Protein AF-A0A7W0N2B1-F1 (afdb_monomer)

Mean predicted aligned error: 17.29 Å

Secondary structure (DSSP, 8-state):
-------------------SS----S-PPP------HHHHHHHHHHHHHHHHHHHTT-HHHHHHHHHHHHHHHHHHGGGS-HHHHHHHHHHHHHHHHH--PPPPP--------------------------

Radius of gyration: 28.84 Å; Cα contacts (8 Å, |Δi|>4): 65; chains: 1; bounding box: 53×106×59 Å

Foldseek 3Di:
DDDDDPDDDDDPPPPPPPDPDDDDDDDDPDDDFDQDPVLVVVLVVLVVQLVVCVVVVNLVSSLVSLVVSLVSLVVCLVRGDPVCSCVSNVVSVVSNVVRDDDDDPDPDDPDDDDDDDDDDDDDDDDDDDDD

pLDDT: mean 77.6, std 21.21, range [36.69, 98.56]

Structure (mmCIF, N/CA/C/O backbone):
data_AF-A0A7W0N2B1-F1
#
_entry.id   AF-A0A7W0N2B1-F1
#
loop_
_atom_site.group_PDB
_atom_site.id
_atom_site.type_symbol
_atom_site.label_atom_id
_atom_site.label_alt_id
_atom_site.label_comp_id
_atom_site.label_asym_id
_atom_site.label_entity_id
_atom_site.label_seq_id
_atom_site.pdbx_PDB_ins_code
_atom_site.Cartn_x
_atom_site.Cartn_y
_atom_site.Cartn_z
_atom_site.occupancy
_atom_site.B_iso_or_equiv
_atom_site.auth_seq_id
_atom_site.auth_comp_id
_atom_site.auth_asym_id
_atom_site.auth_atom_id
_atom_site.pdbx_PDB_model_num
ATOM 1 N N . MET A 1 1 ? 36.532 -61.803 -14.420 1.00 36.69 1 MET A N 1
ATOM 2 C CA . MET A 1 1 ? 37.061 -60.428 -14.469 1.00 36.69 1 MET A CA 1
ATOM 3 C C . MET A 1 1 ? 35.982 -59.450 -14.023 1.00 36.69 1 MET A C 1
ATOM 5 O O . MET A 1 1 ? 34.866 -59.534 -14.507 1.00 36.69 1 MET A O 1
ATOM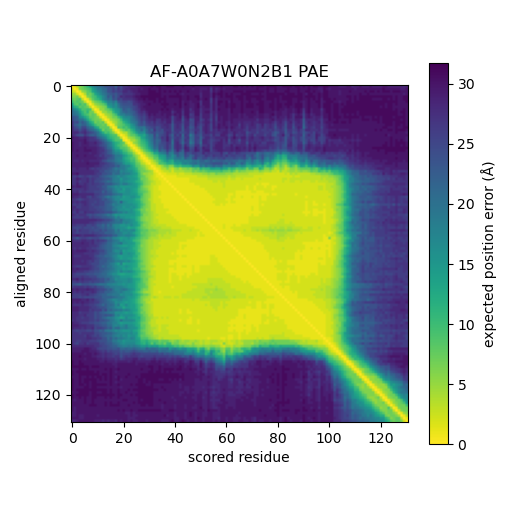 9 N N . SER A 1 2 ? 36.352 -58.624 -13.044 1.00 38.09 2 SER A N 1
ATOM 10 C CA . SER A 1 2 ? 35.823 -57.326 -12.595 1.00 38.09 2 SER A CA 1
ATOM 11 C C . SER A 1 2 ? 34.312 -57.059 -12.518 1.00 38.09 2 SER A C 1
ATOM 13 O O . SER A 1 2 ? 33.629 -56.796 -13.500 1.00 38.09 2 SER A O 1
ATOM 15 N N . ARG A 1 3 ? 33.860 -56.998 -11.259 1.00 55.44 3 ARG A N 1
ATOM 16 C CA . ARG A 1 3 ? 32.673 -56.293 -10.763 1.00 55.44 3 ARG A CA 1
ATOM 17 C C . ARG A 1 3 ? 32.887 -54.782 -10.914 1.00 55.44 3 ARG A C 1
ATOM 19 O O . ARG A 1 3 ? 33.868 -54.292 -10.369 1.00 55.44 3 ARG A O 1
ATOM 26 N N . ASN A 1 4 ? 31.945 -54.051 -11.510 1.00 47.00 4 ASN A N 1
ATOM 27 C CA . ASN A 1 4 ? 31.811 -52.612 -11.262 1.00 47.00 4 ASN A CA 1
ATOM 28 C C . ASN A 1 4 ? 30.462 -52.340 -10.595 1.00 47.00 4 ASN A C 1
ATOM 30 O O . ASN A 1 4 ? 29.409 -52.338 -11.225 1.00 47.00 4 ASN A O 1
ATOM 34 N N . VAL A 1 5 ? 30.527 -52.140 -9.280 1.00 58.41 5 VAL A N 1
ATOM 35 C CA . VAL A 1 5 ? 29.448 -51.609 -8.450 1.00 58.41 5 VAL A CA 1
ATOM 36 C C . VAL A 1 5 ? 29.489 -50.090 -8.611 1.00 58.41 5 VAL A C 1
ATOM 38 O O . VAL A 1 5 ? 30.288 -49.428 -7.951 1.00 58.41 5 VAL A O 1
ATOM 41 N N . ALA A 1 6 ? 28.661 -49.527 -9.491 1.00 51.94 6 ALA A N 1
ATOM 42 C CA . ALA A 1 6 ? 28.417 -48.087 -9.499 1.00 51.94 6 ALA A CA 1
ATOM 43 C C . ALA A 1 6 ? 27.388 -47.781 -8.406 1.00 51.94 6 ALA A C 1
ATOM 45 O O . ALA A 1 6 ? 26.178 -47.894 -8.583 1.00 51.94 6 ALA A O 1
ATOM 46 N N . ARG A 1 7 ? 27.929 -47.500 -7.221 1.00 56.94 7 ARG A N 1
ATOM 47 C CA . ARG A 1 7 ? 27.223 -46.906 -6.090 1.00 56.94 7 ARG A CA 1
ATOM 48 C C . ARG A 1 7 ? 26.759 -45.495 -6.471 1.00 56.94 7 ARG A C 1
ATOM 50 O O . ARG A 1 7 ? 27.424 -44.838 -7.264 1.00 56.94 7 ARG A O 1
ATOM 57 N N . THR A 1 8 ? 25.718 -45.032 -5.774 1.00 50.56 8 THR A N 1
ATOM 58 C CA . THR A 1 8 ? 25.322 -43.621 -5.559 1.00 50.56 8 THR A CA 1
ATOM 59 C C . THR A 1 8 ? 24.784 -42.854 -6.782 1.00 50.56 8 THR A C 1
ATOM 61 O O . THR A 1 8 ? 25.422 -42.806 -7.817 1.00 50.56 8 THR A O 1
ATOM 64 N N . GLY A 1 9 ? 23.626 -42.192 -6.740 1.00 50.78 9 GLY A N 1
ATOM 65 C CA . GLY A 1 9 ? 22.765 -41.875 -5.606 1.00 50.78 9 GLY A CA 1
ATOM 66 C C . GLY A 1 9 ? 21.360 -41.480 -6.060 1.00 50.78 9 GLY A C 1
ATOM 67 O O . GLY A 1 9 ? 21.171 -40.786 -7.055 1.00 50.78 9 GLY A O 1
ATOM 68 N N . LEU A 1 10 ? 20.379 -41.954 -5.298 1.00 55.19 10 LEU A N 1
ATOM 69 C CA . LEU A 1 10 ? 18.996 -41.509 -5.338 1.00 55.19 10 LEU A CA 1
ATOM 70 C C . LEU A 1 10 ? 18.922 -40.167 -4.600 1.00 55.19 10 LEU A C 1
ATOM 72 O O . LEU A 1 10 ? 18.938 -40.135 -3.373 1.00 55.19 10 LEU A O 1
ATOM 76 N N . VAL A 1 11 ? 18.879 -39.064 -5.343 1.00 57.50 11 VAL A N 1
ATOM 77 C CA . VAL A 1 11 ? 18.646 -37.724 -4.791 1.00 57.50 11 VAL A CA 1
ATOM 78 C C . VAL A 1 11 ? 17.263 -37.273 -5.253 1.00 57.50 11 VAL A C 1
ATOM 80 O O . VAL A 1 11 ? 17.104 -36.604 -6.268 1.00 57.50 11 VAL A O 1
ATOM 83 N N . ALA A 1 12 ? 16.239 -37.711 -4.519 1.00 56.47 12 ALA A N 1
ATOM 84 C CA . ALA A 1 12 ? 14.895 -37.160 -4.615 1.00 56.47 12 ALA A CA 1
ATOM 85 C C . ALA A 1 12 ? 14.853 -35.879 -3.769 1.00 56.47 12 ALA A C 1
ATOM 87 O O . ALA A 1 12 ? 14.654 -35.926 -2.557 1.00 56.47 12 ALA A O 1
ATOM 88 N N . VAL A 1 13 ? 15.094 -34.730 -4.400 1.00 56.25 13 VAL A N 1
ATOM 89 C CA . VAL A 1 13 ? 14.887 -33.420 -3.770 1.00 56.25 13 VAL A CA 1
ATOM 90 C C . VAL A 1 13 ? 13.396 -33.102 -3.856 1.00 56.25 13 VAL A C 1
ATOM 92 O O . VAL A 1 13 ? 12.909 -32.561 -4.844 1.00 56.25 13 VAL A O 1
ATOM 95 N N . ALA A 1 14 ? 12.656 -33.484 -2.817 1.00 58.56 14 ALA A N 1
ATOM 96 C CA . ALA A 1 14 ? 11.312 -32.983 -2.577 1.00 58.56 14 ALA A CA 1
ATOM 97 C C . ALA A 1 14 ? 11.421 -31.555 -2.017 1.00 58.56 14 ALA A C 1
ATOM 99 O O . ALA A 1 14 ? 11.527 -31.350 -0.810 1.00 58.56 14 ALA A O 1
ATOM 100 N N . LEU A 1 15 ? 11.440 -30.559 -2.905 1.00 53.75 15 LEU A N 1
ATOM 101 C CA . LEU A 1 15 ? 11.269 -29.151 -2.542 1.00 53.75 15 LEU A CA 1
ATOM 102 C C . LEU A 1 15 ? 9.800 -28.913 -2.169 1.00 53.75 15 LEU A C 1
ATOM 104 O O . LEU A 1 15 ? 9.003 -28.446 -2.979 1.00 53.75 15 LEU A O 1
ATOM 108 N N . ALA A 1 16 ? 9.435 -29.246 -0.933 1.00 57.19 16 ALA A N 1
ATOM 109 C CA . ALA A 1 16 ? 8.218 -28.735 -0.319 1.00 57.19 16 ALA A CA 1
ATOM 110 C C . ALA A 1 16 ? 8.458 -27.271 0.081 1.00 57.19 16 ALA A C 1
ATOM 112 O O . ALA A 1 16 ? 8.840 -26.967 1.208 1.00 57.19 16 ALA A O 1
ATOM 113 N N . LEU A 1 17 ? 8.247 -26.348 -0.859 1.00 52.94 17 LEU A N 1
ATOM 114 C CA . LEU A 1 17 ? 8.034 -24.932 -0.553 1.00 52.94 17 LEU A CA 1
ATOM 115 C C . LEU A 1 17 ? 6.620 -24.766 0.032 1.00 52.94 17 LEU A C 1
ATOM 117 O O . LEU A 1 17 ? 5.736 -24.187 -0.591 1.00 52.94 17 LEU A O 1
ATOM 121 N N . THR A 1 18 ? 6.381 -25.315 1.224 1.00 61.31 18 THR A N 1
ATOM 122 C CA . THR A 1 18 ? 5.198 -25.005 2.036 1.00 61.31 18 THR A CA 1
ATOM 123 C C . THR A 1 18 ? 5.604 -23.945 3.046 1.00 61.31 18 THR A C 1
ATOM 125 O O . THR A 1 18 ? 6.202 -24.247 4.077 1.00 61.31 18 THR A O 1
ATOM 128 N N . GLY A 1 19 ? 5.341 -22.686 2.709 1.00 52.62 19 GLY A N 1
ATOM 129 C CA . GLY A 1 19 ? 5.726 -21.552 3.543 1.00 52.62 19 GLY A CA 1
ATOM 130 C C . GLY A 1 19 ? 5.017 -20.253 3.182 1.00 52.62 19 GLY A C 1
ATOM 131 O O . GLY A 1 19 ? 5.626 -19.194 3.236 1.00 52.62 19 GLY A O 1
ATOM 132 N N . CYS A 1 20 ? 3.746 -20.326 2.787 1.00 63.44 20 CYS A N 1
ATOM 133 C CA . CYS A 1 20 ? 2.819 -19.200 2.813 1.00 63.44 20 CYS A CA 1
ATOM 134 C C . CYS A 1 20 ? 1.433 -19.766 3.154 1.00 63.44 20 CYS A C 1
ATOM 136 O O . CYS A 1 20 ? 0.947 -20.643 2.445 1.00 63.44 20 CYS A O 1
ATOM 138 N N . GLY A 1 21 ? 0.834 -19.304 4.253 1.00 60.28 21 GLY A N 1
ATOM 139 C CA . GLY A 1 21 ? -0.492 -19.731 4.717 1.00 60.28 21 GLY A CA 1
ATOM 140 C C . GLY A 1 21 ? -0.426 -20.685 5.910 1.00 60.28 21 GLY A C 1
ATOM 141 O O . GLY A 1 21 ? -0.015 -21.830 5.773 1.00 60.28 21 GLY A O 1
ATOM 142 N N . GLY A 1 22 ? -0.784 -20.170 7.089 1.00 62.72 22 GLY A N 1
ATOM 143 C CA . GLY A 1 22 ? -0.562 -20.791 8.392 1.00 62.72 22 GLY A CA 1
ATOM 144 C C . GLY A 1 22 ? -1.200 -22.165 8.602 1.00 62.72 22 GLY A C 1
ATOM 145 O O . GLY A 1 22 ? -2.204 -22.532 7.997 1.00 62.72 22 GLY A O 1
ATOM 146 N N . SER A 1 23 ? -0.605 -22.925 9.514 1.00 65.00 23 SER A N 1
ATOM 147 C CA . SER A 1 23 ? -1.169 -24.174 10.019 1.00 65.00 23 SER A CA 1
ATOM 148 C C . SER A 1 23 ? -0.786 -24.331 11.485 1.00 65.00 23 SER A C 1
ATOM 150 O O . SER A 1 23 ? 0.380 -24.578 11.780 1.00 65.00 23 SER A O 1
ATOM 152 N N . THR A 1 24 ? -1.754 -24.136 12.384 1.00 54.06 24 THR A N 1
ATOM 153 C CA . THR A 1 24 ? -1.936 -24.823 13.680 1.00 54.06 24 THR A CA 1
ATOM 154 C C . THR A 1 24 ? -3.285 -24.353 14.240 1.00 54.06 24 THR A C 1
ATOM 156 O O . THR A 1 24 ? -3.434 -23.187 14.599 1.00 54.06 24 THR A O 1
ATOM 159 N N . GLU A 1 25 ? -4.280 -25.240 14.267 1.00 71.06 25 GLU A N 1
ATOM 160 C CA . G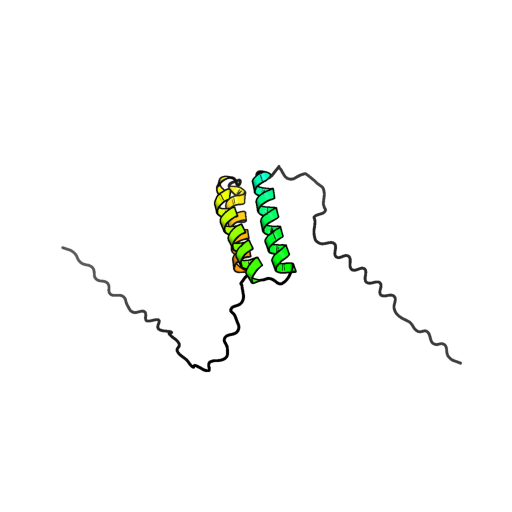LU A 1 25 ? -5.492 -25.077 15.076 1.00 71.06 25 GLU A CA 1
ATOM 161 C C . GLU A 1 25 ? -5.131 -25.184 16.566 1.00 71.06 25 GLU A C 1
ATOM 163 O O . GLU A 1 25 ? -4.589 -26.209 16.965 1.00 71.06 25 GLU A O 1
ATOM 168 N N . ASP A 1 26 ? -5.427 -24.155 17.371 1.00 56.38 26 ASP A N 1
ATOM 169 C CA . ASP A 1 26 ? -6.142 -24.281 18.656 1.00 56.38 26 ASP A CA 1
ATOM 170 C C . ASP A 1 26 ? -6.518 -22.875 19.174 1.00 56.38 26 ASP A C 1
ATOM 172 O O . ASP A 1 26 ? -5.663 -22.000 19.294 1.00 56.38 26 ASP A O 1
ATOM 176 N N . ALA A 1 27 ? -7.812 -22.662 19.435 1.00 60.34 27 ALA A N 1
ATOM 177 C CA . ALA A 1 27 ? -8.483 -21.383 19.711 1.00 60.34 27 ALA A CA 1
ATOM 178 C C . ALA A 1 27 ? -8.422 -20.339 18.574 1.00 60.34 27 ALA A C 1
ATOM 180 O O . ALA A 1 27 ? -7.388 -19.740 18.284 1.00 60.34 27 ALA A O 1
ATOM 181 N N . ALA A 1 28 ? -9.583 -20.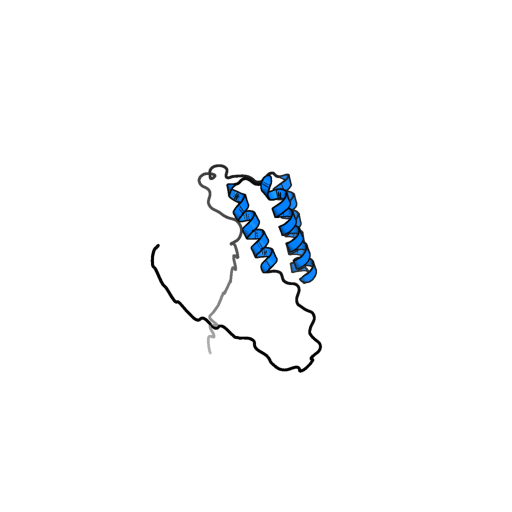045 17.968 1.00 63.94 28 ALA A N 1
ATOM 182 C CA . ALA A 1 28 ? -9.723 -18.836 17.164 1.00 63.94 28 ALA A CA 1
ATOM 183 C C . ALA A 1 28 ? -9.339 -17.640 18.056 1.00 63.94 28 ALA A C 1
ATOM 185 O O . ALA A 1 28 ? -9.972 -17.466 19.106 1.00 63.94 28 ALA A O 1
ATOM 186 N N . PRO A 1 29 ? -8.311 -16.843 17.699 1.00 60.91 29 PRO A N 1
ATOM 187 C CA . PRO A 1 29 ? -8.009 -15.633 18.443 1.00 60.91 29 PRO A CA 1
ATOM 188 C C . PRO A 1 29 ? -9.287 -14.788 18.533 1.00 60.91 29 PRO A C 1
ATOM 190 O O . PRO A 1 29 ? -10.105 -14.825 17.603 1.00 60.91 29 PRO A O 1
ATOM 193 N N . PRO A 1 30 ? -9.504 -14.063 19.649 1.00 65.88 30 PRO A N 1
ATOM 194 C CA . PRO A 1 30 ? -10.670 -13.198 19.783 1.00 65.88 30 PRO A CA 1
ATOM 195 C C . PRO A 1 30 ? -10.778 -12.331 18.524 1.00 65.88 30 PRO A C 1
ATOM 197 O O . PRO A 1 30 ? -9.734 -11.888 18.033 1.00 65.88 30 PRO A O 1
ATOM 200 N N . PRO A 1 31 ? -11.987 -12.138 17.958 1.00 73.19 31 PRO A N 1
ATOM 201 C CA . PRO A 1 31 ? -12.138 -11.481 16.669 1.00 73.19 31 PRO A CA 1
ATOM 202 C C . PRO A 1 31 ? -11.456 -10.119 16.736 1.00 73.19 31 PRO A C 1
ATOM 204 O O . PRO A 1 31 ? -11.892 -9.223 17.460 1.00 73.19 31 PRO A O 1
ATOM 207 N N . GLY A 1 32 ? -10.331 -10.009 16.029 1.00 75.62 32 GLY A N 1
ATOM 208 C CA . GLY A 1 32 ? -9.567 -8.779 15.960 1.00 75.62 32 GLY A CA 1
ATOM 209 C C . GLY A 1 32 ? -10.379 -7.673 15.284 1.00 75.62 32 GLY A C 1
ATOM 210 O O . GLY A 1 32 ? -11.437 -7.933 14.698 1.00 75.62 32 GLY A O 1
ATOM 211 N N . PRO A 1 33 ? -9.895 -6.424 15.335 1.00 83.38 33 PRO A N 1
ATOM 212 C CA . PRO A 1 33 ? -10.490 -5.344 14.562 1.00 83.38 33 PRO A CA 1
ATOM 213 C C . PRO A 1 33 ? -10.561 -5.745 13.081 1.00 83.38 33 PRO A C 1
ATOM 215 O O . PRO A 1 33 ? -9.561 -6.122 12.478 1.00 83.38 33 PRO A O 1
ATOM 218 N N . LEU A 1 34 ? -11.760 -5.681 12.499 1.00 89.69 34 LEU A N 1
ATOM 219 C CA . LEU A 1 34 ? -12.014 -6.054 11.108 1.00 89.69 34 LEU A CA 1
ATOM 220 C C . LEU A 1 34 ? -12.192 -4.804 10.252 1.00 89.69 34 LEU A C 1
ATOM 222 O O . LEU A 1 34 ? -12.938 -3.888 10.605 1.00 89.69 34 LEU A O 1
ATOM 2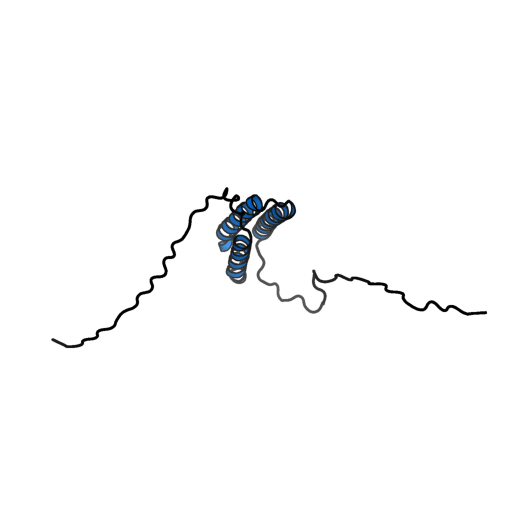26 N N . LEU A 1 35 ? -11.549 -4.792 9.087 1.00 91.44 35 LEU A N 1
ATOM 227 C CA . LEU A 1 35 ? -11.799 -3.774 8.073 1.00 91.44 35 LEU A CA 1
ATOM 228 C C . LEU A 1 35 ? -13.231 -3.909 7.528 1.00 91.44 35 LEU A C 1
ATOM 230 O O . LEU A 1 35 ? -13.683 -5.029 7.259 1.00 91.44 35 LEU A O 1
ATOM 234 N N . PRO A 1 36 ? -13.943 -2.796 7.273 1.00 94.12 36 PRO A N 1
ATOM 235 C CA . PRO A 1 36 ? -15.190 -2.851 6.524 1.00 94.12 36 PRO A CA 1
ATOM 236 C C . PRO A 1 36 ? -14.963 -3.526 5.167 1.00 94.12 36 PRO A C 1
ATOM 238 O O . PRO A 1 36 ? -14.046 -3.149 4.436 1.00 94.12 36 PRO A O 1
ATOM 241 N N . ARG A 1 37 ? -15.816 -4.489 4.787 1.00 95.00 37 ARG A N 1
ATOM 242 C CA . ARG A 1 37 ? -15.625 -5.288 3.557 1.00 95.00 37 ARG A CA 1
ATOM 243 C C . ARG A 1 37 ? -15.386 -4.454 2.303 1.00 95.00 37 ARG A C 1
ATOM 245 O O . ARG A 1 37 ? -14.545 -4.817 1.486 1.00 95.00 37 ARG A O 1
ATOM 252 N N . ALA A 1 38 ? -16.119 -3.354 2.150 1.00 95.44 38 ALA A N 1
ATOM 253 C CA . ALA A 1 38 ? -15.971 -2.469 1.000 1.00 95.44 38 ALA A CA 1
ATOM 254 C C . ALA A 1 38 ? -14.584 -1.803 0.958 1.00 95.44 38 ALA A C 1
ATOM 256 O O . ALA A 1 38 ? -13.993 -1.703 -0.111 1.00 95.44 38 ALA A O 1
ATOM 257 N N . VAL A 1 39 ? -14.053 -1.396 2.118 1.00 96.44 39 VAL A N 1
ATOM 258 C CA . VAL A 1 39 ? -12.702 -0.826 2.238 1.00 96.44 39 VAL A CA 1
ATOM 259 C C . VAL A 1 39 ? -11.657 -1.895 1.934 1.00 96.44 39 VAL A C 1
ATOM 261 O O . VAL A 1 39 ? -10.783 -1.664 1.108 1.00 96.44 39 VAL A O 1
ATOM 264 N N . ALA A 1 40 ? -11.788 -3.081 2.533 1.00 96.06 40 ALA A N 1
ATOM 265 C CA . ALA A 1 40 ? -10.864 -4.189 2.299 1.00 96.06 40 ALA A CA 1
ATOM 266 C C . ALA A 1 40 ? -10.804 -4.590 0.816 1.00 96.06 40 ALA A C 1
ATOM 268 O O . ALA A 1 40 ? -9.720 -4.731 0.261 1.00 96.06 40 ALA A O 1
ATOM 269 N N . SER A 1 41 ? -11.961 -4.716 0.161 1.00 97.69 41 SER A N 1
ATOM 270 C CA . SER A 1 41 ? -12.039 -5.124 -1.250 1.00 97.69 41 SER A CA 1
ATOM 271 C C . SER A 1 41 ? -11.439 -4.077 -2.191 1.00 97.69 41 SER A C 1
ATOM 273 O O . SER A 1 41 ? -10.748 -4.426 -3.142 1.00 97.69 41 SER A O 1
ATOM 275 N N . ASP A 1 42 ? -11.682 -2.790 -1.932 1.00 97.69 42 ASP A N 1
ATOM 276 C CA . ASP A 1 42 ? -11.133 -1.702 -2.749 1.00 97.69 42 ASP A CA 1
ATOM 277 C C . ASP A 1 42 ? -9.615 -1.548 -2.578 1.00 97.69 42 ASP A C 1
ATOM 279 O O . ASP A 1 42 ? -8.916 -1.346 -3.570 1.00 97.69 42 ASP A O 1
ATOM 283 N N . LEU A 1 43 ? -9.095 -1.681 -1.353 1.00 97.75 43 LEU A N 1
ATOM 284 C CA . LEU A 1 43 ? -7.650 -1.667 -1.112 1.00 97.75 43 LEU A CA 1
ATOM 285 C C . LEU A 1 43 ? -6.969 -2.894 -1.731 1.00 97.75 43 LEU A C 1
ATOM 287 O O . LEU A 1 43 ? -5.945 -2.736 -2.387 1.00 97.75 43 LEU A O 1
ATOM 291 N N . ALA A 1 44 ? -7.562 -4.085 -1.600 1.00 97.88 44 ALA A N 1
ATOM 292 C CA . ALA A 1 44 ? -7.048 -5.305 -2.224 1.00 97.88 44 ALA A CA 1
ATOM 293 C C . ALA A 1 44 ? -6.958 -5.165 -3.750 1.00 97.88 44 ALA A C 1
ATOM 295 O O . ALA A 1 44 ? -5.881 -5.332 -4.311 1.00 97.88 44 ALA A O 1
ATOM 296 N N . ALA A 1 45 ? -8.037 -4.726 -4.407 1.00 98.38 45 ALA A N 1
ATOM 297 C CA . ALA A 1 45 ? -8.054 -4.549 -5.860 1.00 98.38 45 ALA A CA 1
ATOM 298 C C . ALA A 1 45 ? -7.010 -3.533 -6.366 1.00 98.38 45 ALA A C 1
ATOM 300 O O . ALA A 1 45 ? -6.540 -3.624 -7.498 1.00 98.38 45 ALA A O 1
ATOM 301 N N . ARG A 1 46 ? -6.654 -2.533 -5.552 1.00 98.31 46 ARG A N 1
ATOM 302 C CA . ARG A 1 46 ? -5.595 -1.562 -5.875 1.00 98.31 46 ARG A CA 1
ATOM 303 C C . ARG A 1 46 ? -4.207 -2.161 -5.697 1.00 98.31 46 ARG A C 1
ATOM 305 O O . ARG A 1 46 ? -3.359 -1.969 -6.561 1.00 98.31 46 ARG A O 1
ATOM 312 N N . SER A 1 47 ? -3.993 -2.916 -4.625 1.00 98.12 47 SER A N 1
ATOM 313 C CA . SER A 1 47 ? -2.759 -3.680 -4.432 1.00 98.12 47 SER A CA 1
ATOM 314 C C . SER A 1 47 ? -2.537 -4.692 -5.559 1.00 98.12 47 SER A C 1
ATOM 316 O O . SER A 1 47 ? -1.417 -4.807 -6.053 1.00 98.12 47 SER A O 1
ATOM 318 N N . ASP A 1 48 ? -3.598 -5.356 -6.026 1.00 98.56 48 ASP A N 1
ATOM 319 C CA . ASP A 1 48 ? -3.538 -6.277 -7.165 1.00 98.56 48 ASP A CA 1
ATOM 320 C C . ASP A 1 48 ? -3.103 -5.553 -8.444 1.00 98.56 48 ASP A C 1
ATOM 322 O O . ASP A 1 48 ? -2.210 -6.029 -9.139 1.00 98.56 48 ASP A O 1
ATOM 326 N N . ARG A 1 49 ? -3.629 -4.348 -8.716 1.00 98.44 49 ARG A N 1
ATO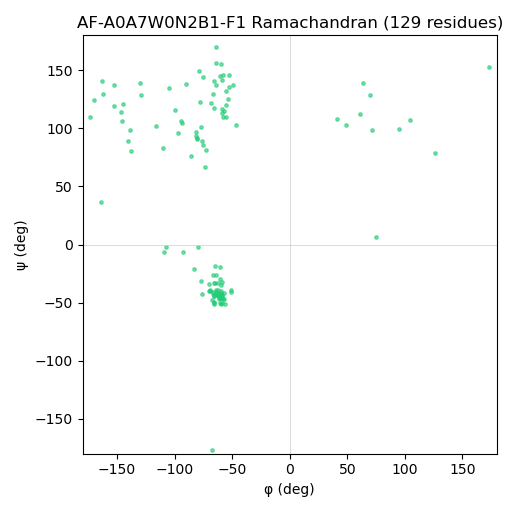M 327 C CA . ARG A 1 49 ? -3.161 -3.529 -9.849 1.00 98.44 49 ARG A CA 1
ATOM 328 C C . ARG A 1 49 ? -1.674 -3.199 -9.756 1.00 98.44 49 ARG A C 1
ATOM 330 O O . ARG A 1 49 ? -0.964 -3.336 -10.749 1.00 98.44 49 ARG A O 1
ATOM 337 N N . VAL A 1 50 ? -1.179 -2.805 -8.580 1.00 98.31 50 VAL A N 1
ATOM 338 C CA . VAL A 1 50 ? 0.261 -2.569 -8.369 1.00 98.31 50 VAL A CA 1
ATOM 339 C C . VAL A 1 50 ? 1.062 -3.835 -8.684 1.00 98.31 50 VAL A C 1
ATOM 341 O O . VAL A 1 50 ? 2.050 -3.775 -9.421 1.00 98.31 50 VAL A O 1
ATOM 344 N N . ALA A 1 51 ? 0.619 -4.989 -8.178 1.00 98.12 51 ALA A N 1
ATOM 345 C CA . ALA A 1 51 ? 1.265 -6.274 -8.421 1.00 98.12 51 ALA A CA 1
ATOM 346 C C . ALA A 1 51 ? 1.264 -6.655 -9.911 1.00 98.12 51 ALA A C 1
ATOM 348 O O . ALA A 1 51 ? 2.297 -7.077 -10.428 1.00 98.12 51 ALA A O 1
ATOM 349 N N . GLU A 1 52 ? 0.155 -6.446 -10.621 1.00 98.56 52 GLU A N 1
ATOM 350 C CA . GLU A 1 52 ? 0.043 -6.678 -12.064 1.00 98.56 52 GLU A CA 1
ATOM 351 C C . GLU A 1 52 ? 1.034 -5.817 -12.859 1.00 98.56 52 GLU A C 1
ATOM 353 O O . GLU A 1 52 ? 1.731 -6.338 -13.732 1.00 98.56 52 GLU A O 1
ATOM 358 N N . ARG A 1 53 ? 1.164 -4.520 -12.535 1.00 98.12 53 ARG A N 1
ATOM 359 C CA . ARG A 1 53 ? 2.139 -3.629 -13.195 1.00 98.12 53 ARG A CA 1
ATOM 360 C C . ARG A 1 53 ? 3.582 -4.050 -12.934 1.00 98.12 53 ARG A C 1
ATOM 362 O O . ARG A 1 53 ? 4.410 -4.028 -13.845 1.00 98.12 53 ARG A O 1
ATOM 369 N N . LEU A 1 54 ? 3.892 -4.456 -11.702 1.00 97.44 54 LEU A N 1
ATOM 370 C CA . LEU A 1 54 ? 5.215 -4.977 -11.359 1.00 97.44 54 LEU A CA 1
ATOM 371 C C . LEU A 1 54 ? 5.509 -6.283 -12.106 1.00 97.44 54 LEU A C 1
ATOM 373 O O . LEU A 1 54 ? 6.604 -6.439 -12.646 1.00 97.44 54 LEU A O 1
ATOM 377 N N . ALA A 1 55 ? 4.533 -7.190 -12.186 1.00 97.50 55 ALA A N 1
ATOM 378 C CA . ALA A 1 55 ? 4.656 -8.460 -12.897 1.00 97.50 55 ALA A CA 1
ATOM 379 C C . ALA A 1 55 ? 4.835 -8.270 -14.411 1.00 97.50 55 ALA A C 1
ATOM 381 O O . ALA A 1 55 ? 5.566 -9.033 -15.041 1.00 97.50 55 ALA A O 1
ATOM 382 N N . SER A 1 56 ? 4.232 -7.230 -14.996 1.00 97.19 56 SER A N 1
ATOM 383 C CA . SER A 1 56 ? 4.427 -6.874 -16.405 1.00 97.19 56 SER A CA 1
ATOM 384 C C . SER A 1 56 ? 5.727 -6.105 -16.678 1.00 97.19 56 SER A C 1
ATOM 386 O O . SER A 1 56 ? 5.998 -5.767 -17.828 1.00 97.19 56 SER A O 1
ATOM 388 N N . GLY A 1 57 ? 6.521 -5.792 -15.647 1.00 96.12 57 GLY A N 1
ATOM 389 C CA . GLY A 1 57 ? 7.753 -5.007 -15.763 1.00 96.12 57 GLY A CA 1
ATOM 390 C C . GLY A 1 57 ? 7.537 -3.503 -15.968 1.00 96.12 57 GLY A C 1
ATOM 391 O O . GLY A 1 57 ? 8.508 -2.769 -16.159 1.00 96.12 57 GLY A O 1
ATOM 392 N N . ASP A 1 58 ? 6.295 -3.018 -15.892 1.00 96.44 58 ASP A N 1
ATOM 393 C CA . ASP A 1 58 ? 5.965 -1.601 -16.049 1.00 96.44 58 ASP A CA 1
ATOM 394 C C . ASP A 1 58 ? 6.115 -0.875 -14.707 1.00 96.44 58 ASP A C 1
ATOM 396 O O . ASP A 1 58 ? 5.149 -0.568 -14.005 1.00 96.44 58 ASP A O 1
ATOM 400 N N . ARG A 1 59 ? 7.373 -0.621 -14.326 1.00 95.94 59 ARG A N 1
ATOM 401 C CA . ARG A 1 59 ? 7.709 0.033 -13.052 1.00 95.94 59 ARG A CA 1
ATOM 402 C C . ARG A 1 59 ? 7.098 1.423 -12.912 1.00 95.94 59 ARG A C 1
ATOM 404 O O . ARG A 1 59 ? 6.717 1.790 -11.811 1.00 95.94 59 ARG A O 1
ATOM 411 N N . CYS A 1 60 ? 6.986 2.181 -13.998 1.00 96.81 60 CYS A N 1
ATOM 412 C CA . CYS A 1 60 ? 6.444 3.536 -13.941 1.00 96.81 60 CYS A CA 1
ATOM 413 C C . CYS A 1 60 ? 4.917 3.546 -13.834 1.00 96.81 60 CYS A C 1
ATOM 415 O O . CYS A 1 60 ? 4.357 4.445 -13.214 1.00 96.81 60 CYS A O 1
ATOM 417 N N . ALA A 1 61 ? 4.215 2.563 -14.404 1.00 97.25 61 ALA A N 1
ATOM 418 C CA . ALA A 1 61 ? 2.804 2.372 -14.087 1.00 97.25 61 ALA A CA 1
ATOM 419 C C . ALA A 1 61 ? 2.606 1.865 -12.656 1.00 97.25 61 ALA A C 1
ATOM 421 O O . ALA A 1 61 ? 1.691 2.333 -11.989 1.00 97.25 61 ALA A O 1
ATOM 422 N N . ALA A 1 62 ? 3.460 0.957 -12.174 1.00 98.00 62 ALA A N 1
ATOM 423 C CA . ALA A 1 62 ? 3.394 0.467 -10.798 1.00 98.00 62 ALA A CA 1
ATOM 424 C C . ALA A 1 62 ? 3.567 1.594 -9.771 1.00 98.00 62 ALA A C 1
ATOM 426 O O . ALA A 1 62 ? 2.833 1.635 -8.792 1.00 98.00 62 ALA A O 1
ATOM 427 N N . ASP A 1 63 ? 4.503 2.509 -10.023 1.00 98.00 63 ASP A N 1
ATOM 428 C CA . ASP A 1 63 ? 4.770 3.704 -9.216 1.00 98.00 63 ASP A CA 1
ATOM 429 C C . ASP A 1 63 ? 3.511 4.577 -9.070 1.00 98.00 63 ASP A C 1
ATOM 431 O O . ASP A 1 63 ? 3.045 4.821 -7.958 1.00 98.00 63 ASP A O 1
ATOM 435 N N . ARG A 1 64 ? 2.855 4.910 -10.192 1.00 97.75 64 ARG A N 1
ATOM 436 C CA . ARG A 1 64 ? 1.588 5.664 -10.181 1.00 97.75 64 ARG A CA 1
ATOM 437 C C . ARG A 1 64 ? 0.463 4.935 -9.446 1.00 97.75 64 ARG A C 1
ATOM 439 O O . ARG A 1 64 ? -0.258 5.550 -8.670 1.00 97.75 64 ARG A O 1
ATOM 446 N N . GLU A 1 65 ? 0.297 3.634 -9.682 1.00 98.50 65 GLU A N 1
ATOM 447 C CA . GLU A 1 65 ? -0.746 2.839 -9.013 1.00 98.50 65 GLU A CA 1
ATOM 448 C C . GLU A 1 65 ? -0.481 2.727 -7.499 1.00 98.50 65 GLU A C 1
ATOM 450 O O . GLU A 1 65 ? -1.424 2.709 -6.705 1.00 98.50 65 GLU A O 1
ATOM 455 N N . ALA A 1 66 ? 0.788 2.695 -7.076 1.00 98.12 66 ALA A N 1
ATOM 456 C CA . ALA A 1 66 ? 1.170 2.692 -5.666 1.00 98.12 66 ALA A CA 1
ATOM 457 C C . ALA A 1 66 ? 0.869 4.041 -4.996 1.00 98.12 66 ALA A C 1
ATOM 459 O O . ALA A 1 66 ? 0.338 4.074 -3.882 1.00 98.12 66 ALA A O 1
ATOM 460 N N . ASP A 1 67 ? 1.114 5.150 -5.695 1.00 98.06 67 ASP A N 1
ATOM 461 C CA . ASP A 1 67 ? 0.694 6.479 -5.253 1.00 98.06 67 ASP A CA 1
ATOM 462 C C . ASP A 1 67 ? -0.829 6.590 -5.132 1.00 98.06 67 ASP A C 1
ATOM 464 O O . ASP A 1 67 ? -1.339 7.070 -4.115 1.00 98.06 67 ASP A O 1
ATOM 468 N N . GLU A 1 68 ? -1.578 6.079 -6.110 1.00 98.12 68 GLU A N 1
ATOM 469 C CA . GLU A 1 68 ? -3.040 6.036 -6.045 1.00 98.12 68 GLU A CA 1
ATOM 470 C C . GLU A 1 68 ? -3.551 5.180 -4.879 1.00 98.12 68 GLU A C 1
ATOM 472 O O . GLU A 1 68 ? -4.535 5.545 -4.222 1.00 98.12 68 GLU A O 1
ATOM 477 N N . LEU A 1 69 ? -2.903 4.044 -4.599 1.00 98.44 69 LEU A N 1
ATOM 478 C CA . LEU A 1 69 ? -3.196 3.210 -3.434 1.00 98.44 69 LEU A CA 1
ATOM 479 C C . LEU A 1 69 ? -2.965 3.991 -2.135 1.00 98.44 69 LEU A C 1
ATOM 481 O O . LEU A 1 69 ? -3.843 3.989 -1.269 1.00 98.44 69 LEU A O 1
ATOM 485 N N . ARG A 1 70 ? -1.843 4.711 -2.015 1.00 98.44 70 ARG A N 1
ATOM 486 C CA . ARG A 1 70 ? -1.539 5.567 -0.860 1.00 98.44 70 ARG A CA 1
ATOM 487 C C . ARG A 1 70 ? -2.585 6.667 -0.682 1.00 98.44 70 ARG A C 1
ATOM 489 O O . ARG A 1 70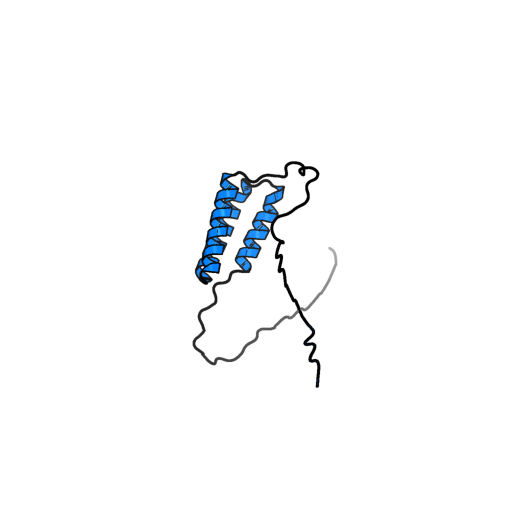 ? -3.150 6.803 0.403 1.00 98.44 70 ARG A O 1
ATOM 496 N N . THR A 1 71 ? -2.911 7.412 -1.740 1.00 98.25 71 THR A N 1
ATOM 497 C CA . THR A 1 71 ? -3.962 8.443 -1.701 1.00 98.25 71 THR A CA 1
ATOM 498 C C . THR A 1 71 ? -5.301 7.850 -1.276 1.00 98.25 71 THR A C 1
ATOM 500 O O . THR A 1 71 ? -6.014 8.436 -0.457 1.00 98.25 71 THR A O 1
ATOM 503 N N . ARG A 1 72 ? -5.648 6.665 -1.787 1.00 98.19 72 ARG A N 1
ATOM 504 C CA . ARG A 1 72 ? -6.889 6.000 -1.403 1.00 98.19 72 ARG A CA 1
ATOM 505 C C . ARG A 1 72 ? -6.887 5.583 0.062 1.00 98.19 72 ARG A C 1
ATOM 507 O O . ARG A 1 72 ? -7.901 5.795 0.722 1.00 98.19 72 ARG A O 1
ATOM 514 N N . ALA A 1 73 ? -5.794 5.012 0.559 1.00 98.00 73 ALA A N 1
ATOM 515 C CA . ALA A 1 73 ? -5.659 4.611 1.954 1.00 98.00 73 ALA A CA 1
ATOM 516 C C . ALA A 1 73 ? -5.877 5.805 2.892 1.00 98.00 73 ALA A C 1
ATOM 518 O O . ALA A 1 73 ? -6.706 5.717 3.795 1.00 98.00 73 ALA A O 1
ATOM 519 N N . VAL A 1 74 ? -5.252 6.952 2.602 1.00 98.25 74 VAL A N 1
ATOM 520 C CA . VAL A 1 74 ? -5.481 8.210 3.334 1.00 98.25 74 VAL A CA 1
ATOM 521 C C . VAL A 1 74 ? -6.953 8.632 3.274 1.00 98.25 74 VAL A C 1
ATOM 523 O O . VAL A 1 74 ? -7.538 8.982 4.295 1.00 98.25 74 VAL A O 1
ATOM 526 N N . ALA A 1 75 ? -7.596 8.542 2.108 1.00 98.00 75 ALA A N 1
ATOM 527 C CA . ALA A 1 75 ? -8.998 8.936 1.950 1.00 98.00 75 ALA A CA 1
ATOM 528 C C . ALA A 1 75 ? -9.991 8.048 2.727 1.00 98.00 75 ALA A C 1
ATOM 530 O O . ALA A 1 75 ? -11.092 8.496 3.057 1.00 98.00 75 ALA A O 1
ATOM 531 N N . VAL A 1 76 ? -9.643 6.785 2.998 1.00 97.25 76 VAL A N 1
ATOM 532 C CA . VAL A 1 76 ? -10.524 5.827 3.692 1.00 97.25 76 VAL A CA 1
ATOM 533 C C . VAL A 1 76 ? -10.093 5.519 5.123 1.00 97.25 76 VAL A C 1
ATOM 535 O O . VAL A 1 76 ? -10.818 4.794 5.801 1.00 97.25 76 VAL A O 1
ATOM 538 N N . VAL A 1 77 ? -8.976 6.073 5.611 1.00 96.94 77 VAL A N 1
ATOM 539 C CA . VAL A 1 77 ? -8.403 5.737 6.928 1.00 96.94 77 VAL A CA 1
ATOM 540 C C . VAL A 1 77 ? -9.367 6.003 8.085 1.00 96.94 77 VAL A C 1
ATOM 542 O O . VAL A 1 77 ? -9.425 5.233 9.036 1.00 96.94 77 VAL A O 1
ATOM 545 N N . SER A 1 78 ? -10.232 7.013 7.972 1.00 96.56 78 SER A N 1
ATOM 546 C CA . SER A 1 78 ? -11.271 7.296 8.973 1.00 96.56 78 SER A CA 1
ATOM 547 C C . SER A 1 78 ? -12.329 6.192 9.100 1.00 96.56 78 SER A C 1
ATOM 549 O O . SER A 1 78 ? -13.039 6.127 10.100 1.00 96.56 78 SER A O 1
ATOM 551 N N . LYS A 1 79 ? -12.441 5.310 8.099 1.00 96.12 79 LYS A N 1
ATOM 552 C CA . LYS A 1 79 ? -13.333 4.138 8.088 1.00 96.12 79 LYS A CA 1
ATOM 553 C C . LYS A 1 79 ? -12.639 2.872 8.600 1.00 96.12 79 LYS A C 1
ATOM 555 O O . LYS A 1 79 ? -13.281 1.830 8.707 1.00 96.12 79 LYS A O 1
ATOM 560 N N . VAL A 1 80 ? -11.338 2.937 8.861 1.00 95.38 80 VAL A N 1
ATOM 561 C CA . VAL A 1 80 ? -10.516 1.821 9.332 1.00 95.38 80 VAL A CA 1
ATOM 562 C C . VAL A 1 80 ? -10.538 1.812 10.864 1.00 95.38 80 VAL A C 1
ATOM 564 O O . VAL A 1 80 ? -10.456 2.884 11.470 1.00 95.38 80 VAL A O 1
ATOM 567 N N . PRO A 1 81 ? -10.653 0.640 11.522 1.00 95.12 81 PRO A N 1
ATOM 568 C CA . PRO A 1 81 ? -10.539 0.560 12.974 1.00 95.12 81 PRO A CA 1
ATOM 569 C C . PRO A 1 81 ? -9.238 1.219 13.461 1.00 95.12 81 PRO A C 1
ATOM 571 O O . PRO A 1 81 ? -8.198 0.939 12.868 1.00 95.12 81 PRO A O 1
ATOM 574 N N . PRO A 1 82 ? -9.251 2.034 14.534 1.00 95.56 82 PRO A N 1
ATOM 575 C CA . PRO A 1 82 ? -8.073 2.786 14.987 1.00 95.56 82 PRO A CA 1
ATOM 576 C C . PRO A 1 82 ? -6.812 1.935 15.150 1.00 95.56 82 PRO A C 1
ATOM 578 O O . PRO A 1 82 ? -5.733 2.342 14.738 1.00 95.56 82 PRO A O 1
ATOM 581 N N . ALA A 1 83 ? -6.974 0.711 15.657 1.00 94.75 83 ALA A N 1
ATOM 582 C CA . ALA A 1 83 ? -5.891 -0.252 15.839 1.00 94.75 83 ALA A CA 1
ATOM 583 C C . ALA A 1 83 ? -5.165 -0.658 14.538 1.00 94.75 83 ALA A C 1
ATOM 585 O O . ALA A 1 83 ? -4.056 -1.168 14.613 1.00 94.75 83 ALA A O 1
ATOM 586 N N . LEU A 1 84 ? -5.773 -0.447 13.365 1.00 96.38 84 LEU A N 1
ATOM 587 C CA . LEU A 1 84 ? -5.214 -0.788 12.052 1.00 96.38 84 LEU A CA 1
ATOM 588 C C . LEU A 1 84 ? -4.805 0.441 11.226 1.00 96.38 84 LEU A C 1
ATOM 590 O O . LEU A 1 84 ? -4.264 0.280 10.135 1.00 96.38 84 LEU A O 1
ATOM 594 N N . GLN A 1 85 ? -5.098 1.662 11.684 1.00 97.19 85 GLN A N 1
ATOM 595 C CA . GLN A 1 85 ? -4.883 2.872 10.880 1.00 97.19 85 GLN A CA 1
ATOM 596 C C . GLN A 1 85 ? -3.396 3.125 10.621 1.00 97.19 85 GLN A C 1
ATOM 598 O O . GLN A 1 85 ? -2.998 3.286 9.469 1.00 97.19 85 GLN A O 1
ATOM 603 N N . GLU A 1 86 ? -2.586 3.105 11.679 1.00 97.31 86 GLU A N 1
ATOM 604 C CA . GLU A 1 86 ? -1.135 3.297 11.584 1.00 97.31 86 GLU A CA 1
ATOM 605 C C . GLU A 1 86 ? -0.477 2.216 10.728 1.00 97.31 86 GLU A C 1
ATOM 607 O O . GLU A 1 86 ? 0.309 2.521 9.834 1.00 97.31 86 GLU A O 1
ATOM 612 N N . GLU A 1 87 ? -0.846 0.951 10.942 1.00 96.69 87 GLU A N 1
ATOM 613 C CA . GLU A 1 87 ? -0.297 -0.166 10.173 1.00 96.69 87 GLU A CA 1
ATOM 614 C C . GLU A 1 87 ? -0.648 -0.056 8.684 1.00 96.69 87 GLU A C 1
ATOM 616 O O . GLU A 1 87 ? 0.223 -0.220 7.828 1.00 96.69 87 GLU A O 1
ATOM 621 N N . LEU A 1 88 ? -1.898 0.299 8.364 1.00 96.75 88 LEU A N 1
ATOM 622 C CA . LEU A 1 88 ? -2.322 0.522 6.985 1.00 96.75 88 LEU A CA 1
ATOM 623 C C . LEU A 1 88 ? -1.507 1.641 6.328 1.00 96.75 88 LEU A C 1
ATOM 625 O O . LEU A 1 88 ? -0.984 1.442 5.233 1.00 96.75 88 LEU A O 1
ATOM 629 N N . LEU A 1 89 ? -1.410 2.807 6.974 1.00 98.31 89 LEU A N 1
ATOM 630 C CA . LEU A 1 89 ? -0.710 3.966 6.417 1.00 98.31 89 LEU A CA 1
ATOM 631 C C . LEU A 1 89 ? 0.794 3.707 6.281 1.00 98.31 89 LEU A C 1
ATOM 633 O O . LEU A 1 89 ? 1.376 3.996 5.237 1.00 98.31 89 LEU A O 1
ATOM 637 N N . SER A 1 90 ? 1.415 3.115 7.300 1.00 98.12 90 SER A N 1
ATOM 638 C CA . SER A 1 90 ? 2.826 2.734 7.268 1.00 98.12 90 SER A CA 1
ATOM 639 C C . SER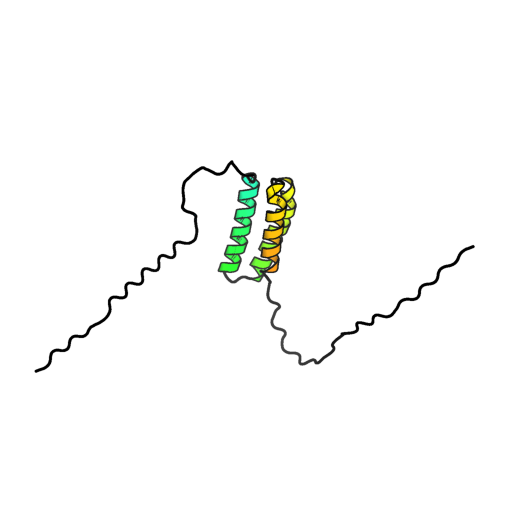 A 1 90 ? 3.111 1.751 6.130 1.00 98.12 90 SER A C 1
ATOM 641 O O . SER A 1 90 ? 4.032 1.969 5.343 1.00 98.12 90 SER A O 1
ATOM 643 N N . GLY A 1 91 ? 2.275 0.720 5.976 1.00 97.94 91 GLY A N 1
ATOM 644 C CA . GLY A 1 91 ? 2.430 -0.292 4.935 1.00 97.94 91 GLY A CA 1
ATOM 645 C C . GLY A 1 91 ? 2.340 0.278 3.519 1.00 97.94 91 GLY A C 1
ATOM 646 O O . GLY A 1 91 ? 3.199 -0.017 2.686 1.00 97.94 91 GLY A O 1
ATOM 647 N N . VAL A 1 92 ? 1.342 1.122 3.234 1.00 97.94 92 VAL A N 1
ATOM 648 C CA . VAL A 1 92 ? 1.197 1.721 1.892 1.00 97.94 92 VAL A CA 1
ATOM 649 C C . VAL A 1 92 ? 2.290 2.743 1.587 1.00 97.94 92 VAL A C 1
ATOM 651 O O . VAL A 1 92 ? 2.739 2.814 0.445 1.00 97.94 92 VAL A O 1
ATOM 654 N N . ASN A 1 93 ? 2.763 3.493 2.588 1.00 97.81 93 ASN A N 1
ATOM 655 C CA . ASN A 1 93 ? 3.879 4.425 2.419 1.00 97.81 93 ASN A CA 1
ATOM 656 C C . ASN A 1 93 ? 5.171 3.669 2.099 1.00 97.81 93 ASN A C 1
ATOM 658 O O . ASN A 1 93 ? 5.818 3.956 1.095 1.00 97.81 93 ASN A O 1
ATOM 662 N N . ALA A 1 94 ? 5.486 2.636 2.883 1.00 97.88 94 ALA A N 1
ATOM 663 C CA . ALA A 1 94 ? 6.658 1.801 2.653 1.00 97.88 94 ALA A CA 1
ATOM 664 C C . ALA A 1 94 ? 6.602 1.072 1.301 1.00 97.88 94 ALA A C 1
ATOM 666 O O . ALA A 1 94 ? 7.640 0.834 0.685 1.00 97.88 94 ALA A O 1
ATOM 667 N N . LEU A 1 95 ? 5.409 0.693 0.830 1.00 96.56 95 LEU A N 1
ATOM 668 C CA . LEU A 1 95 ? 5.231 0.120 -0.502 1.00 96.56 95 LEU A CA 1
ATOM 669 C C . LEU A 1 95 ? 5.549 1.144 -1.596 1.00 96.56 95 LEU A C 1
ATOM 671 O O . LEU A 1 95 ? 6.339 0.835 -2.487 1.00 96.56 95 LEU A O 1
ATOM 675 N N . ALA A 1 96 ? 4.961 2.340 -1.518 1.00 95.75 96 ALA A N 1
ATOM 676 C CA . ALA A 1 96 ? 5.181 3.402 -2.496 1.00 95.75 96 ALA A CA 1
ATOM 677 C C . ALA A 1 96 ? 6.664 3.798 -2.572 1.00 95.75 96 ALA A C 1
ATOM 679 O O . ALA A 1 96 ? 7.212 3.889 -3.657 1.00 95.75 96 ALA A O 1
ATOM 680 N N . GLU A 1 97 ? 7.358 3.914 -1.440 1.00 95.81 97 GLU A N 1
ATOM 681 C CA . GLU A 1 97 ? 8.789 4.263 -1.401 1.00 95.81 97 GLU A CA 1
ATOM 682 C C . GLU A 1 97 ? 9.711 3.221 -2.057 1.00 95.81 97 GLU A C 1
ATOM 684 O O . GLU A 1 97 ? 10.803 3.548 -2.522 1.00 95.81 97 GLU A O 1
ATOM 689 N N . ARG A 1 98 ? 9.300 1.949 -2.100 1.00 96.44 98 ARG A N 1
ATOM 690 C CA . ARG A 1 98 ? 10.090 0.862 -2.711 1.00 96.44 98 ARG A CA 1
ATOM 691 C C . ARG A 1 98 ? 9.920 0.780 -4.220 1.00 96.44 98 ARG A C 1
ATOM 693 O O . ARG A 1 98 ? 10.740 0.155 -4.900 1.00 96.44 98 ARG A O 1
ATOM 700 N N . ILE A 1 99 ? 8.837 1.337 -4.739 1.00 96.06 99 ILE A N 1
ATOM 701 C CA . ILE A 1 99 ? 8.539 1.345 -6.160 1.00 96.06 99 ILE A CA 1
ATOM 702 C C . ILE A 1 99 ? 8.964 2.714 -6.667 1.00 96.06 99 ILE A C 1
ATOM 704 O O . ILE A 1 99 ? 8.440 3.724 -6.239 1.00 96.06 99 ILE A O 1
ATOM 708 N N . SER A 1 100 ? 9.956 2.738 -7.550 1.00 91.94 100 SER A N 1
ATOM 709 C CA . SER A 1 100 ? 10.413 3.973 -8.174 1.00 91.94 100 SER A CA 1
ATOM 710 C C . SER A 1 100 ? 10.468 3.778 -9.680 1.00 91.94 100 SER A C 1
ATOM 712 O O . SER A 1 100 ? 11.052 2.800 -10.174 1.00 91.94 100 SER A O 1
ATOM 714 N N . CYS A 1 101 ? 9.847 4.703 -10.409 1.00 93.56 101 CYS A N 1
ATOM 715 C CA . CYS A 1 101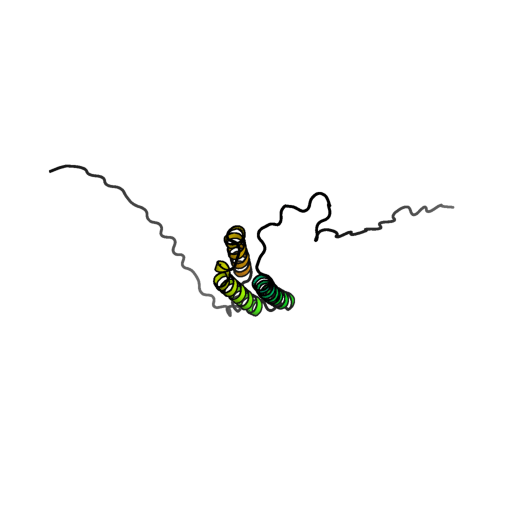 ? 10.048 4.843 -11.844 1.00 93.56 101 CYS A CA 1
ATOM 716 C C . CYS A 1 101 ? 11.502 5.282 -12.111 1.00 93.56 101 CYS A C 1
ATOM 718 O O . CYS A 1 101 ? 11.905 6.362 -11.671 1.00 93.56 101 CYS A O 1
ATOM 720 N N . PRO A 1 102 ? 12.318 4.475 -12.817 1.00 85.88 102 PRO A N 1
ATOM 721 C CA . PRO A 1 102 ? 13.696 4.851 -13.099 1.00 85.88 102 PRO A CA 1
ATOM 722 C C . PRO A 1 102 ? 13.741 6.105 -13.976 1.00 85.88 102 PRO A C 1
ATOM 724 O O . PRO A 1 102 ? 13.011 6.213 -14.963 1.00 85.88 102 PRO A O 1
ATOM 727 N N . ALA A 1 103 ? 14.641 7.031 -13.640 1.00 76.94 103 ALA A N 1
ATOM 728 C CA . ALA A 1 103 ? 14.923 8.171 -14.500 1.00 76.94 103 ALA A CA 1
ATOM 729 C C . ALA A 1 103 ? 15.406 7.677 -15.880 1.00 76.94 103 ALA A C 1
ATOM 731 O O . ALA A 1 103 ? 16.159 6.695 -15.947 1.00 76.94 103 ALA A O 1
ATOM 732 N N . PRO A 1 104 ? 14.999 8.328 -16.986 1.00 73.12 104 PRO A N 1
ATOM 733 C CA . PRO A 1 104 ? 15.497 7.970 -18.306 1.00 73.12 104 PRO A CA 1
ATOM 734 C C . PRO A 1 104 ? 17.028 8.085 -18.327 1.00 73.12 104 PRO A C 1
ATOM 736 O O . PRO A 1 104 ? 17.584 8.958 -17.650 1.00 73.12 104 PRO A O 1
ATOM 739 N N . PRO A 1 105 ? 17.733 7.224 -19.085 1.00 69.25 105 PRO A N 1
ATOM 740 C CA . PRO A 1 105 ? 19.183 7.292 -19.156 1.00 69.25 105 PRO A CA 1
ATOM 741 C C . PRO A 1 105 ? 19.582 8.677 -19.666 1.00 69.25 105 PRO A C 1
ATOM 743 O O . PRO A 1 105 ? 19.242 9.060 -20.785 1.00 69.25 105 PRO A O 1
ATOM 746 N N . SER A 1 106 ? 20.293 9.434 -18.828 1.00 63.62 106 SER A N 1
ATOM 747 C CA . SER A 1 106 ? 20.902 10.695 -19.235 1.00 63.62 106 SER A CA 1
ATOM 748 C C . SER A 1 106 ? 21.861 10.394 -20.385 1.00 63.62 106 SER A C 1
ATOM 750 O O . SER A 1 106 ? 22.848 9.674 -20.211 1.00 63.62 106 SER A O 1
ATOM 752 N N . SER A 1 107 ? 21.550 10.882 -21.587 1.00 58.09 107 SER A N 1
ATOM 753 C CA . SER A 1 107 ? 22.483 10.846 -22.710 1.00 58.09 107 SER A CA 1
ATOM 754 C C . SER A 1 107 ? 23.754 11.572 -22.270 1.00 58.09 107 SER A C 1
ATOM 756 O O . SER A 1 107 ? 23.698 12.760 -21.965 1.00 58.09 107 SER A O 1
ATOM 758 N N . GLY A 1 108 ? 24.868 10.845 -22.177 1.00 55.56 108 GLY A N 1
ATOM 759 C CA . GLY A 1 108 ? 26.093 11.291 -21.519 1.00 55.56 108 GLY A CA 1
ATOM 760 C C . GLY A 1 108 ? 26.543 12.705 -21.888 1.00 55.56 108 GLY A C 1
ATOM 761 O O . GLY A 1 108 ? 27.185 12.919 -22.912 1.00 55.56 108 GLY A O 1
ATOM 762 N N . GLY A 1 109 ? 26.291 13.650 -20.986 1.00 44.19 109 GLY A N 1
ATOM 763 C CA . GLY A 1 109 ? 27.045 14.886 -20.873 1.00 44.19 109 GLY A CA 1
ATOM 764 C C . GLY A 1 109 ? 28.128 14.687 -19.824 1.00 44.19 109 GLY A C 1
ATOM 765 O O . GLY A 1 109 ? 27.839 14.646 -18.631 1.00 44.19 109 GLY A O 1
ATOM 766 N N . LY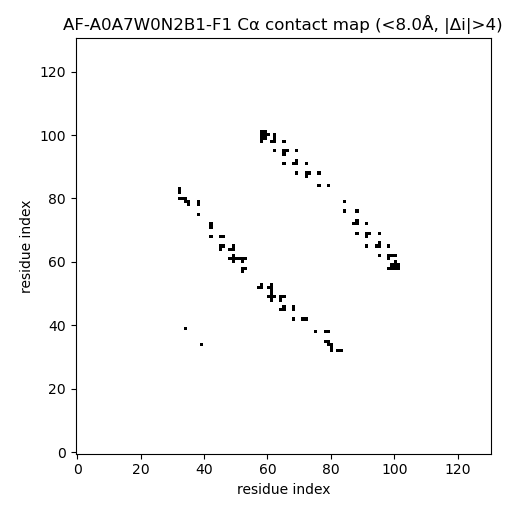S A 1 110 ? 29.388 14.558 -20.251 1.00 56.75 110 LYS A N 1
ATOM 767 C CA . LYS A 1 110 ? 30.518 14.802 -19.352 1.00 56.75 110 LYS A CA 1
ATOM 768 C C . LYS A 1 110 ? 30.397 16.237 -18.826 1.00 56.75 110 LYS A C 1
ATOM 770 O O . LYS A 1 110 ? 30.632 17.176 -19.577 1.00 56.75 110 LYS A O 1
ATOM 775 N N . GLY A 1 111 ? 30.077 16.392 -17.548 1.00 44.72 111 GLY A N 1
ATOM 776 C CA . GLY A 1 111 ? 30.121 17.659 -16.824 1.00 44.72 111 GLY A CA 1
ATOM 777 C C . GLY A 1 111 ? 30.507 17.377 -15.379 1.00 44.72 111 GLY A C 1
ATOM 778 O O . GLY A 1 111 ? 29.812 16.644 -14.687 1.00 44.72 111 GLY A O 1
ATOM 779 N N . LYS A 1 112 ? 31.679 17.861 -14.976 1.00 51.00 112 LYS A N 1
ATOM 780 C CA . LYS A 1 112 ? 32.299 17.630 -13.671 1.00 51.00 112 LYS A CA 1
ATOM 781 C C . LYS A 1 112 ? 31.691 18.510 -12.564 1.00 51.00 112 LYS A C 1
ATOM 783 O O . LYS A 1 112 ? 31.407 19.667 -12.833 1.00 51.00 112 LYS A O 1
ATOM 788 N N . SER A 1 113 ? 31.702 17.953 -11.347 1.00 46.97 113 SER A N 1
ATOM 789 C CA . SER A 1 113 ? 32.049 18.557 -10.040 1.00 46.97 113 SER A CA 1
ATOM 790 C C . SER A 1 113 ? 31.237 19.704 -9.418 1.00 46.97 113 SER A C 1
ATOM 792 O O . SER A 1 113 ? 30.957 20.712 -10.053 1.00 46.97 113 SER A O 1
ATOM 794 N N . GLY A 1 114 ? 31.062 19.559 -8.094 1.00 38.53 114 GLY A N 1
ATOM 795 C CA . GLY A 1 114 ? 30.746 20.588 -7.092 1.00 38.53 114 GLY A CA 1
ATOM 796 C C . GLY A 1 114 ? 29.502 20.190 -6.297 1.00 38.53 114 GLY A C 1
ATOM 797 O O . GLY A 1 114 ? 28.404 20.508 -6.725 1.00 38.53 114 GLY A O 1
ATOM 798 N N . GLU A 1 115 ? 29.550 19.294 -5.306 1.00 51.97 115 GLU A N 1
ATOM 799 C CA . GLU A 1 115 ? 30.162 19.454 -3.970 1.00 51.97 115 GLU A CA 1
ATOM 800 C C . GLU A 1 115 ? 29.729 20.762 -3.293 1.00 51.97 115 GLU A C 1
ATOM 802 O O . GLU A 1 115 ? 30.205 21.838 -3.643 1.00 51.97 115 GLU A O 1
ATOM 807 N N . THR A 1 116 ? 28.807 20.644 -2.336 1.00 39.94 116 THR A N 1
ATOM 808 C CA . THR A 1 116 ? 28.523 21.655 -1.311 1.00 39.94 116 THR A CA 1
ATOM 809 C C . THR A 1 116 ? 28.332 20.932 0.018 1.00 39.94 116 THR A C 1
ATOM 811 O O . THR A 1 116 ? 27.221 20.641 0.455 1.00 39.94 116 THR A O 1
ATOM 814 N N . ASP A 1 117 ? 29.468 20.607 0.628 1.00 49.31 117 ASP A N 1
ATOM 815 C CA . ASP A 1 117 ? 29.608 20.439 2.069 1.00 49.31 117 ASP A CA 1
ATOM 816 C C . ASP A 1 117 ? 30.065 21.784 2.632 1.00 49.31 117 ASP A C 1
ATOM 818 O O . ASP A 1 117 ? 31.234 22.117 2.492 1.00 49.31 117 ASP A O 1
ATOM 822 N N . GLU A 1 118 ? 29.179 22.538 3.284 1.00 52.38 118 GLU A N 1
ATOM 823 C CA . GLU A 1 118 ? 29.588 23.550 4.267 1.00 52.38 118 GLU A CA 1
ATOM 824 C C . GLU A 1 118 ? 28.610 23.512 5.449 1.00 52.38 118 GLU A C 1
ATOM 826 O O . GLU A 1 118 ? 27.567 24.164 5.485 1.00 52.38 118 GLU A O 1
ATOM 831 N N . LYS A 1 119 ? 28.956 22.661 6.421 1.00 50.88 119 LYS A N 1
ATOM 832 C CA . LYS A 1 119 ? 28.631 22.884 7.828 1.00 50.88 119 LYS A CA 1
ATOM 833 C C . LYS A 1 119 ? 29.623 23.912 8.364 1.00 50.88 119 LYS A C 1
ATOM 835 O O . LYS A 1 119 ? 30.805 23.597 8.423 1.00 50.88 119 LYS A O 1
ATOM 840 N N . GLU A 1 120 ? 29.134 25.026 8.889 1.00 52.19 120 GLU A N 1
ATOM 841 C CA . GLU A 1 120 ? 29.832 25.753 9.949 1.00 52.19 120 GLU A CA 1
ATOM 842 C C . GLU A 1 120 ? 28.869 26.039 11.098 1.00 52.19 120 GLU A C 1
ATOM 844 O O . GLU A 1 120 ? 27.672 26.273 10.926 1.00 52.19 120 GLU A O 1
ATOM 849 N N . LYS A 1 121 ? 29.424 25.858 12.289 1.00 52.94 121 LYS A N 1
ATOM 850 C CA . LYS A 1 121 ? 28.789 25.728 13.587 1.00 52.94 121 LYS A CA 1
ATOM 851 C C . LYS A 1 121 ? 29.667 26.541 14.516 1.00 52.94 121 LYS A C 1
ATOM 853 O O . LYS A 1 121 ? 30.636 25.978 14.989 1.00 52.94 121 LYS A O 1
ATOM 858 N N . ASP A 1 122 ? 29.286 27.770 14.820 1.00 48.78 122 ASP A N 1
ATOM 859 C CA . ASP A 1 122 ? 29.867 28.604 15.878 1.00 48.78 122 ASP A CA 1
ATOM 860 C C . ASP A 1 122 ? 28.739 29.557 16.314 1.00 48.78 122 ASP A C 1
ATOM 862 O O . ASP A 1 122 ? 27.992 30.038 15.469 1.00 48.78 122 ASP A O 1
ATOM 866 N N . GLY A 1 123 ? 28.460 29.868 17.571 1.00 48.75 123 GLY A N 1
ATOM 867 C CA . GLY A 1 123 ? 29.147 29.668 18.833 1.00 48.75 123 GLY A CA 1
ATOM 868 C C . GLY A 1 123 ? 28.336 30.430 19.890 1.00 48.75 123 GLY A C 1
ATOM 869 O O . GLY A 1 123 ? 27.600 31.365 19.574 1.00 48.75 123 GLY A O 1
ATOM 870 N N . GLU A 1 124 ? 28.426 29.957 21.122 1.00 55.91 124 GLU A N 1
ATOM 871 C CA . GLU A 1 124 ? 27.822 30.503 22.336 1.00 55.91 124 GLU A CA 1
ATOM 872 C C . GLU A 1 124 ? 28.325 31.932 22.626 1.00 55.91 124 GLU A C 1
ATOM 874 O O . GLU A 1 124 ? 29.504 32.210 22.422 1.00 55.91 124 GLU A O 1
ATOM 879 N N . ASP A 1 125 ? 27.479 32.813 23.171 1.00 51.84 125 ASP A N 1
ATOM 880 C CA . ASP A 1 125 ? 27.921 33.696 24.262 1.00 51.84 125 ASP A CA 1
ATOM 881 C C . ASP A 1 125 ? 26.717 34.066 25.138 1.00 51.84 125 ASP A C 1
ATOM 883 O O . ASP A 1 125 ? 25.712 34.625 24.690 1.00 51.84 125 ASP A O 1
ATOM 887 N N . GLU A 1 126 ? 26.834 33.671 26.395 1.00 58.56 126 GLU A N 1
ATOM 888 C CA . GLU A 1 126 ? 25.966 34.002 27.510 1.00 58.56 126 GLU A CA 1
ATOM 889 C C . GLU A 1 126 ? 26.256 35.443 27.953 1.00 58.56 126 GLU A C 1
ATOM 891 O O . GLU A 1 126 ? 27.420 35.854 27.998 1.00 58.56 126 GLU A O 1
ATOM 896 N N . ARG A 1 127 ? 25.233 36.191 28.384 1.00 50.88 127 ARG A N 1
ATOM 897 C CA . ARG A 1 127 ? 25.390 37.047 29.568 1.00 50.88 127 ARG A CA 1
ATOM 898 C C . ARG A 1 127 ? 24.062 37.489 30.181 1.00 50.88 127 ARG A C 1
ATOM 900 O O . ARG A 1 127 ? 23.154 37.948 29.492 1.00 50.88 127 ARG A O 1
ATOM 907 N N . GLU A 1 128 ? 24.024 37.259 31.488 1.00 55.94 128 GLU A N 1
ATOM 908 C CA . GLU A 1 128 ? 23.075 37.669 32.520 1.00 55.94 128 GLU A CA 1
ATOM 909 C C . GLU A 1 128 ? 23.103 39.192 32.787 1.00 55.94 128 GLU A C 1
ATOM 911 O O . GLU A 1 128 ? 23.891 39.916 32.180 1.00 55.94 128 GLU A O 1
ATOM 916 N N . GLU A 1 129 ? 22.291 39.586 33.780 1.00 61.81 129 GLU A N 1
ATOM 917 C CA . GLU A 1 129 ? 22.190 40.860 34.528 1.00 61.81 129 GLU A CA 1
ATOM 918 C C . GLU A 1 129 ? 21.132 41.842 33.980 1.00 61.81 129 GLU A C 1
ATOM 920 O O . GLU A 1 129 ? 21.243 42.368 32.876 1.00 61.81 129 GLU A O 1
ATOM 925 N N . ASP A 1 130 ? 19.938 41.909 34.587 1.00 55.31 130 ASP A N 1
ATOM 926 C CA . ASP A 1 130 ? 19.570 42.582 35.858 1.00 55.31 130 ASP A CA 1
ATOM 927 C C . ASP A 1 130 ? 19.558 44.118 35.738 1.00 55.31 130 ASP A C 1
ATOM 929 O O . ASP A 1 130 ? 20.601 44.754 35.841 1.00 55.31 130 ASP A O 1
ATOM 933 N N . ASP A 1 131 ? 18.356 44.686 35.546 1.00 51.03 131 ASP A N 1
ATOM 934 C CA . ASP A 1 131 ? 17.866 45.951 36.144 1.00 51.03 131 ASP A CA 1
ATOM 935 C C . ASP A 1 131 ? 16.343 46.112 35.919 1.00 51.03 131 ASP A C 1
ATOM 937 O O . ASP A 1 131 ? 15.885 46.031 34.751 1.00 51.03 131 ASP A O 1
#

Nearest PDB structures (foldseek):
  8xyv-assembly1_A  TM=6.107E-01  e=4.110E-01  synthetic construct
  8e0n-assembly1_A  TM=6.262E-01  e=5.134E+00  synthetic construct

Sequence (131 aa):
MSRNVARTGLVAVALALTGCGGSTEDAAPPPGPLLPRAVASDLAARSDRVAERLASGDRCAADREADELRTRAVAVVSKVPPALQEELLSGVNALAERISCPAPPSSGGKGKSGETDEKEKDGEDEREEDD

Solvent-accessible surface area (backbone atoms only — not comparable to full-atom values): 8835 Å² total; per-residue (Å²): 134,83,88,81,84,84,71,88,78,92,78,82,81,80,81,75,85,79,84,80,82,90,88,80,93,77,77,83,71,76,86,64,90,67,65,48,66,70,59,49,52,55,52,48,57,36,53,49,51,24,50,51,26,50,73,70,67,36,40,55,60,19,26,53,39,27,47,51,41,35,55,48,47,66,76,46,37,89,70,37,46,74,93,48,34,62,60,52,53,52,51,38,49,58,51,32,73,71,42,63,53,77,76,76,84,73,78,86,72,93,74,84,89,79,88,86,88,80,89,85,89,84,79,90,82,87,82,85,85,92,134